Protein AF-A0A1G2T3L0-F1 (afdb_monomer_lite)

Radius of gyration: 21.52 Å; chains: 1; bounding box: 47×43×52 Å

Secondary structure (DSSP, 8-state):
-----BTTTSEEEEGGGGGG-TTEEE-TTSSEEEE--STTPPPEEEEEEEEEETTEEEEEEE-TTS-EESEEEE-TT--S-B-TTTTT-B-GGGTS-TTSHHHHHHHHHHHHHHHHHHHHT-S--EETTEEPHHHHHHHHHHHTTT-HHHHHHHHHHHHHHHT-

Sequence (164 aa):
MNPVYLVEECQKISIGAIRKDLRFKYADDEASLVFDAGDGHLPQQIMLTEQAITFGIRRYFVCACGARCNKLYLPPGKREYRCRACYRLRYELSYINRTSKHGRLLYRTNRMLKLVDKRAGMSRVFYNGQYTKRFDRFLNLCGRAGLVDVVNDAGNLKAAVTSL

Structure (mmCIF, N/CA/C/O backbone):
data_AF-A0A1G2T3L0-F1
#
_entry.id   AF-A0A1G2T3L0-F1
#
loop_
_atom_site.group_PDB
_atom_site.id
_atom_site.type_symbol
_atom_site.label_atom_id
_atom_site.label_alt_id
_atom_site.label_comp_id
_atom_site.label_asym_id
_atom_site.label_entity_id
_atom_site.label_seq_id
_atom_site.pdbx_PDB_ins_code
_atom_site.Cartn_x
_atom_site.Cartn_y
_atom_site.Cartn_z
_atom_site.occupancy
_atom_site.B_iso_or_equiv
_atom_site.auth_seq_id
_atom_site.auth_comp_id
_atom_site.auth_asym_id
_atom_site.auth_atom_id
_atom_site.pdbx_PDB_model_num
ATOM 1 N N . MET A 1 1 ? 9.322 -25.232 -11.053 1.00 42.59 1 MET A N 1
ATOM 2 C CA . MET A 1 1 ? 8.269 -24.274 -10.636 1.00 42.59 1 MET A CA 1
ATOM 3 C C . MET A 1 1 ? 8.824 -22.865 -10.781 1.00 42.59 1 MET A C 1
ATOM 5 O O . MET A 1 1 ? 9.925 -22.633 -10.306 1.00 42.59 1 MET A O 1
ATOM 9 N N . ASN A 1 2 ? 8.124 -21.945 -11.453 1.00 48.62 2 ASN A N 1
ATOM 10 C CA . ASN A 1 2 ? 8.566 -20.546 -11.509 1.00 48.62 2 ASN A CA 1
ATOM 11 C C . ASN A 1 2 ? 8.415 -19.907 -10.118 1.00 48.62 2 ASN A C 1
ATOM 13 O O . ASN A 1 2 ? 7.331 -20.032 -9.542 1.00 48.62 2 ASN A O 1
ATOM 17 N N . PRO A 1 3 ? 9.444 -19.233 -9.575 1.00 58.19 3 PRO A N 1
ATOM 18 C CA . PRO A 1 3 ? 9.333 -18.575 -8.283 1.00 58.19 3 PRO A CA 1
ATOM 19 C C . PRO A 1 3 ? 8.289 -17.464 -8.380 1.00 58.19 3 PRO A C 1
ATOM 21 O O . PRO A 1 3 ? 8.328 -16.623 -9.282 1.00 58.19 3 PRO A O 1
ATOM 24 N N . VAL A 1 4 ? 7.323 -17.479 -7.467 1.00 75.31 4 VAL A N 1
ATOM 25 C CA . VAL A 1 4 ? 6.366 -16.386 -7.346 1.00 75.31 4 VAL A CA 1
ATOM 26 C C . VAL A 1 4 ? 6.890 -15.431 -6.289 1.00 75.31 4 VAL A C 1
ATOM 28 O O . VAL A 1 4 ? 6.926 -15.768 -5.112 1.00 75.31 4 VAL A O 1
ATOM 31 N N . TYR A 1 5 ? 7.273 -14.235 -6.715 1.00 84.62 5 TYR A N 1
ATOM 32 C CA . TYR A 1 5 ? 7.809 -13.214 -5.824 1.00 84.62 5 TYR A CA 1
ATOM 33 C C . TYR A 1 5 ? 6.707 -12.534 -4.999 1.00 84.62 5 TYR A C 1
ATOM 35 O O . TYR A 1 5 ? 5.617 -12.229 -5.515 1.00 84.62 5 TYR A O 1
ATOM 43 N N . LEU A 1 6 ? 7.009 -12.255 -3.728 1.00 88.50 6 LEU A N 1
ATOM 44 C CA . LEU A 1 6 ? 6.132 -11.493 -2.846 1.00 88.50 6 LEU A CA 1
ATOM 45 C C . LEU A 1 6 ? 6.385 -9.990 -2.965 1.00 88.50 6 LEU A C 1
ATOM 47 O O . LEU A 1 6 ? 7.518 -9.526 -3.076 1.00 88.50 6 LEU A O 1
ATOM 51 N N . VAL A 1 7 ? 5.312 -9.200 -2.912 1.00 88.88 7 VAL A N 1
ATOM 52 C CA . VAL A 1 7 ? 5.401 -7.727 -2.915 1.00 88.88 7 VAL A CA 1
ATOM 53 C C . VAL A 1 7 ? 6.179 -7.214 -1.697 1.00 88.88 7 VAL A C 1
ATOM 55 O O . VAL A 1 7 ? 6.799 -6.148 -1.742 1.00 88.88 7 VAL A O 1
ATOM 58 N N . GLU A 1 8 ? 6.099 -7.934 -0.585 1.00 88.06 8 GLU A N 1
ATOM 59 C CA . GLU A 1 8 ? 6.764 -7.639 0.675 1.00 88.06 8 GLU A CA 1
ATOM 60 C C . GLU A 1 8 ? 8.294 -7.732 0.559 1.00 88.06 8 GLU A C 1
ATOM 62 O O . GLU A 1 8 ? 8.961 -6.838 1.073 1.00 88.06 8 GLU A O 1
ATOM 67 N N . GLU A 1 9 ? 8.808 -8.695 -0.212 1.00 87.81 9 GLU A N 1
ATOM 68 C CA . GLU A 1 9 ? 10.239 -9.010 -0.392 1.00 87.81 9 GLU A CA 1
ATOM 69 C C . GLU A 1 9 ? 10.949 -8.158 -1.457 1.00 87.81 9 GLU A C 1
ATOM 71 O O . GLU A 1 9 ? 12.171 -8.176 -1.569 1.00 87.81 9 GLU A O 1
ATOM 76 N N . CYS A 1 10 ? 10.198 -7.434 -2.287 1.00 88.94 10 CYS A N 1
ATOM 77 C CA . CYS A 1 10 ? 10.777 -6.635 -3.365 1.00 88.94 10 CYS A CA 1
ATOM 78 C C . CYS A 1 10 ? 11.322 -5.298 -2.847 1.00 88.94 10 CYS A C 1
ATOM 80 O O . CYS A 1 10 ? 10.655 -4.620 -2.056 1.00 88.94 10 CYS A O 1
ATOM 82 N N . GLN A 1 11 ? 12.429 -4.821 -3.420 1.00 89.00 11 GLN A N 1
ATOM 83 C CA . GLN A 1 11 ? 12.743 -3.393 -3.376 1.00 89.00 11 GLN A CA 1
ATOM 84 C C . GLN A 1 11 ? 11.695 -2.634 -4.204 1.00 89.00 11 GLN A C 1
ATOM 86 O O . GLN A 1 11 ? 11.166 -3.138 -5.200 1.00 89.00 11 GLN A O 1
ATOM 91 N N . LYS A 1 12 ? 11.322 -1.431 -3.764 1.00 89.62 12 LYS A N 1
ATOM 92 C CA . LYS A 1 12 ? 10.169 -0.695 -4.306 1.00 89.62 12 LYS A CA 1
ATOM 93 C C . LYS A 1 12 ? 10.538 0.764 -4.445 1.00 89.62 12 LYS A C 1
ATOM 95 O O . LYS A 1 12 ? 10.977 1.377 -3.479 1.00 89.62 12 LYS A O 1
ATOM 100 N N . ILE A 1 13 ? 10.234 1.327 -5.600 1.00 89.44 13 ILE A N 1
ATOM 101 C CA . ILE A 1 13 ? 10.248 2.773 -5.805 1.00 89.44 13 ILE A CA 1
ATOM 102 C C . ILE A 1 13 ? 8.815 3.261 -5.948 1.00 89.44 13 ILE A C 1
ATOM 104 O O . ILE A 1 13 ? 7.939 2.544 -6.441 1.00 89.44 13 ILE A O 1
ATOM 108 N N . SER A 1 14 ? 8.547 4.472 -5.469 1.00 89.75 14 SER A N 1
ATOM 109 C CA . SER A 1 14 ? 7.205 5.047 -5.495 1.00 89.75 14 SER A CA 1
ATOM 110 C C . SER A 1 14 ? 7.240 6.488 -5.965 1.00 89.75 14 SER A C 1
ATOM 112 O O . SER A 1 14 ? 8.114 7.245 -5.553 1.00 89.75 14 SER A O 1
ATOM 114 N N . ILE A 1 15 ? 6.258 6.875 -6.782 1.00 86.69 15 ILE A N 1
ATOM 115 C CA . ILE A 1 15 ? 6.223 8.216 -7.373 1.00 86.69 15 ILE A CA 1
ATOM 116 C C . ILE A 1 15 ? 6.198 9.315 -6.295 1.00 86.69 15 ILE A C 1
ATOM 118 O O . ILE A 1 15 ? 6.827 10.356 -6.432 1.00 86.69 15 ILE A O 1
ATOM 122 N N . GLY A 1 16 ? 5.533 9.052 -5.164 1.00 81.88 16 GLY A N 1
ATOM 123 C CA . GLY A 1 16 ? 5.469 9.985 -4.038 1.00 81.88 16 GLY A CA 1
ATOM 124 C C . GLY A 1 16 ? 6.782 10.138 -3.261 1.00 81.88 16 GLY A C 1
ATOM 125 O O . GLY A 1 16 ? 6.899 11.075 -2.478 1.00 81.88 16 GLY A O 1
ATOM 126 N N . ALA A 1 17 ? 7.750 9.238 -3.458 1.00 77.62 17 ALA A N 1
ATOM 127 C CA . ALA A 1 17 ? 9.047 9.281 -2.786 1.00 77.62 17 ALA A CA 1
ATOM 128 C C . ALA A 1 17 ? 10.141 9.978 -3.611 1.00 77.62 17 ALA A C 1
ATOM 130 O O . ALA A 1 17 ? 11.135 10.379 -3.020 1.00 77.62 17 ALA A O 1
ATOM 131 N N . ILE A 1 18 ? 9.944 10.194 -4.923 1.00 74.56 18 ILE A N 1
ATOM 132 C CA . ILE A 1 18 ? 10.963 10.797 -5.810 1.00 74.56 18 ILE A CA 1
ATOM 133 C C . ILE A 1 18 ? 11.467 12.134 -5.259 1.00 74.56 18 ILE A C 1
ATOM 135 O O . ILE A 1 18 ? 12.664 12.373 -5.215 1.00 74.56 18 ILE A O 1
ATOM 139 N N . ARG A 1 19 ? 10.565 12.995 -4.766 1.00 63.22 19 ARG A N 1
ATOM 140 C CA . ARG A 1 19 ? 10.931 14.323 -4.233 1.00 63.22 19 ARG A CA 1
ATOM 141 C C . ARG A 1 19 ? 11.824 14.283 -2.985 1.00 63.22 19 ARG A C 1
ATOM 143 O O . ARG A 1 19 ? 12.274 15.333 -2.550 1.00 63.22 19 ARG A O 1
ATOM 150 N N . LYS A 1 20 ? 12.011 13.116 -2.367 1.00 59.44 20 LYS A N 1
ATOM 151 C CA . LYS A 1 20 ? 12.753 12.951 -1.113 1.00 59.44 20 LYS A CA 1
ATOM 152 C C . LYS A 1 20 ? 14.019 12.107 -1.269 1.00 59.44 20 LYS A C 1
ATOM 154 O O . LYS A 1 20 ? 14.715 11.924 -0.278 1.00 59.44 20 LYS A O 1
ATOM 159 N N . ASP A 1 21 ? 14.291 11.572 -2.457 1.00 59.31 21 ASP A N 1
ATOM 160 C CA . ASP A 1 21 ? 15.328 10.561 -2.660 1.00 59.31 21 ASP A CA 1
ATOM 161 C C . ASP A 1 21 ? 16.353 11.027 -3.705 1.00 59.31 21 ASP A C 1
ATOM 163 O O . ASP A 1 21 ? 16.020 11.271 -4.863 1.00 59.31 21 ASP A O 1
ATOM 167 N N . LEU A 1 22 ? 17.612 11.152 -3.272 1.00 57.91 22 LEU A N 1
ATOM 168 C CA . LEU A 1 22 ? 18.746 11.646 -4.065 1.00 57.91 22 LEU A CA 1
ATOM 169 C C . LEU A 1 22 ? 19.190 10.669 -5.169 1.00 57.91 22 LEU A C 1
ATOM 171 O O . LEU A 1 22 ? 20.036 11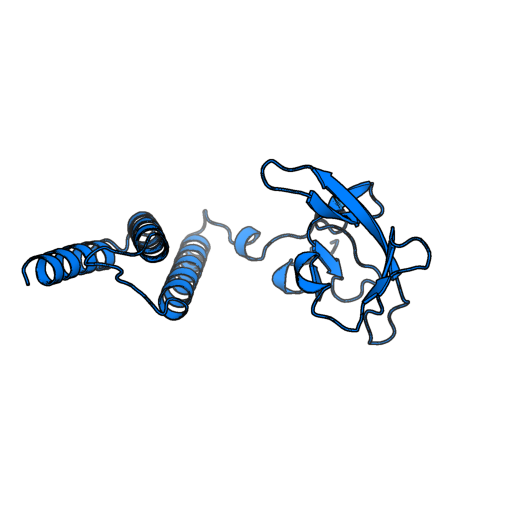.016 -5.990 1.00 57.91 22 LEU A O 1
ATOM 175 N N . ARG A 1 23 ? 18.634 9.450 -5.203 1.00 66.56 23 ARG A N 1
ATOM 176 C CA . ARG A 1 23 ? 18.946 8.419 -6.210 1.00 66.56 23 ARG A CA 1
ATOM 177 C C . ARG A 1 23 ? 18.252 8.630 -7.556 1.00 66.56 23 ARG A C 1
ATOM 179 O O . ARG A 1 23 ? 18.519 7.890 -8.500 1.00 66.56 23 ARG A O 1
ATOM 186 N N . PHE A 1 24 ? 17.348 9.604 -7.648 1.00 67.69 24 PHE A N 1
ATOM 187 C CA . PHE A 1 24 ? 16.655 9.944 -8.886 1.00 67.69 24 PHE A CA 1
ATOM 188 C C . PHE A 1 24 ? 17.257 11.202 -9.495 1.00 67.69 24 PHE A C 1
ATOM 190 O O . PHE A 1 24 ? 17.304 12.251 -8.852 1.00 67.69 24 PHE A O 1
ATOM 197 N N . LYS A 1 25 ? 17.651 11.111 -10.763 1.00 75.31 25 LYS A N 1
ATOM 198 C CA . LYS A 1 25 ? 17.992 12.273 -11.584 1.00 75.31 25 LYS A CA 1
ATOM 199 C C . LYS A 1 25 ? 17.010 12.338 -12.741 1.00 75.31 25 LYS A C 1
ATOM 201 O O . LYS A 1 25 ? 16.755 11.316 -13.378 1.00 75.31 25 LYS A O 1
ATOM 206 N N . TYR A 1 26 ? 16.433 13.510 -12.981 1.00 75.88 26 TYR A N 1
ATOM 207 C CA . TYR A 1 26 ? 15.702 13.736 -14.224 1.00 75.88 26 TYR A CA 1
ATOM 208 C C . TYR A 1 26 ? 16.697 13.662 -15.379 1.00 75.88 26 TYR A C 1
ATOM 210 O O . TYR A 1 26 ? 17.822 14.144 -15.250 1.00 75.88 26 TYR A O 1
ATOM 218 N N . ALA A 1 27 ? 16.299 13.000 -16.460 1.00 72.75 27 ALA A N 1
ATOM 219 C CA . ALA A 1 27 ? 17.006 13.142 -17.721 1.00 72.75 27 ALA A CA 1
ATOM 220 C C . ALA A 1 27 ? 16.734 14.537 -18.304 1.00 72.75 27 ALA A C 1
ATOM 222 O O . ALA A 1 27 ? 15.807 15.224 -17.867 1.00 72.75 27 ALA A O 1
ATOM 223 N N . ASP A 1 28 ? 17.520 14.929 -19.305 1.00 69.06 28 ASP A N 1
ATOM 224 C CA . ASP A 1 28 ? 17.465 16.260 -19.927 1.00 69.06 28 ASP A CA 1
ATOM 225 C C . ASP A 1 28 ? 16.077 16.620 -20.495 1.00 69.06 28 ASP A C 1
ATOM 227 O O . ASP A 1 28 ? 15.766 17.791 -20.689 1.00 69.06 28 ASP A O 1
ATOM 231 N N . ASP A 1 29 ? 15.225 15.618 -20.734 1.00 67.88 29 ASP A N 1
ATOM 232 C CA . ASP A 1 29 ? 13.866 15.773 -21.252 1.00 67.88 29 ASP A CA 1
ATOM 233 C C . ASP A 1 29 ? 12.783 15.976 -20.174 1.00 67.88 29 ASP A C 1
ATOM 235 O O . ASP A 1 29 ? 11.615 16.147 -20.522 1.00 67.88 29 ASP A O 1
ATOM 239 N N . GLU A 1 30 ? 13.129 15.897 -18.880 1.00 68.62 30 GLU A N 1
ATOM 240 C CA . GLU A 1 30 ? 12.230 15.823 -17.705 1.00 68.62 30 GLU A CA 1
ATOM 241 C C . GLU A 1 30 ? 11.124 14.738 -17.764 1.00 68.62 30 GLU A C 1
ATOM 243 O O . GLU A 1 30 ? 10.398 14.508 -16.787 1.00 68.62 30 GLU A O 1
ATOM 248 N N . ALA A 1 31 ? 11.015 14.017 -18.879 1.00 74.19 31 ALA A N 1
ATOM 249 C CA . ALA A 1 31 ? 10.027 12.986 -19.161 1.00 74.19 31 ALA A CA 1
ATOM 250 C C . ALA A 1 31 ? 10.467 11.615 -18.640 1.00 74.19 31 ALA A C 1
ATOM 252 O O . ALA A 1 31 ? 9.687 10.657 -18.645 1.00 74.19 31 ALA A O 1
ATOM 253 N N . SER A 1 32 ? 11.703 11.502 -18.160 1.00 78.56 32 SER A N 1
ATOM 254 C CA . SER A 1 32 ? 12.249 10.268 -17.622 1.00 78.56 32 SER A CA 1
ATOM 255 C C . SER A 1 32 ? 13.165 10.501 -16.423 1.00 78.56 32 SER A C 1
ATOM 257 O O . SER A 1 32 ? 13.714 11.581 -16.208 1.00 78.56 32 SER A O 1
ATOM 259 N N . LEU A 1 33 ? 13.292 9.467 -15.595 1.00 82.94 33 LEU A N 1
ATOM 260 C CA . LEU A 1 33 ? 14.207 9.429 -14.462 1.00 82.94 33 LEU A CA 1
ATOM 261 C C . LEU A 1 33 ? 15.265 8.372 -14.710 1.00 82.94 33 LEU A C 1
ATOM 263 O O . LEU A 1 33 ? 14.925 7.226 -14.994 1.00 82.94 33 LEU A O 1
ATOM 267 N N . VAL A 1 34 ? 16.526 8.724 -14.512 1.00 80.50 34 VAL A N 1
ATOM 268 C CA . VAL A 1 34 ? 17.585 7.735 -14.338 1.00 80.50 34 VAL A CA 1
ATOM 269 C C . VAL A 1 34 ? 17.625 7.372 -12.860 1.00 80.50 34 VAL A C 1
ATOM 271 O O . VAL A 1 34 ? 17.832 8.232 -11.999 1.00 80.50 34 VAL A O 1
ATOM 274 N N . PHE A 1 35 ? 17.363 6.101 -12.572 1.00 79.69 35 PHE A N 1
ATOM 275 C CA . PHE A 1 35 ? 17.400 5.550 -11.228 1.00 79.69 35 PHE A CA 1
ATOM 276 C C . PHE A 1 35 ? 18.584 4.602 -11.079 1.00 79.69 35 PHE A C 1
ATOM 278 O O . PHE A 1 35 ? 18.687 3.612 -11.806 1.00 79.69 35 PHE A O 1
ATOM 285 N N . ASP A 1 36 ? 19.438 4.894 -10.104 1.00 76.06 36 ASP A N 1
ATOM 286 C CA . ASP A 1 36 ? 20.492 3.986 -9.670 1.00 76.06 36 ASP A CA 1
ATOM 287 C C . ASP A 1 36 ? 19.991 3.168 -8.473 1.00 76.06 36 ASP A C 1
ATOM 289 O O . ASP A 1 36 ? 19.698 3.701 -7.395 1.00 76.06 36 ASP A O 1
ATOM 293 N N . ALA A 1 37 ? 19.846 1.858 -8.676 1.00 67.75 37 ALA A N 1
ATOM 294 C CA . ALA A 1 37 ? 19.343 0.970 -7.637 1.00 67.75 37 ALA A CA 1
ATOM 295 C C . ALA A 1 37 ? 20.378 0.689 -6.533 1.00 67.75 37 ALA A C 1
ATOM 297 O O . ALA A 1 37 ? 19.978 0.250 -5.450 1.00 67.75 37 ALA A O 1
ATOM 298 N N . GLY A 1 38 ? 21.659 1.012 -6.760 1.00 67.88 38 GLY A N 1
ATOM 299 C CA . GLY A 1 38 ? 22.781 0.563 -5.936 1.00 67.88 38 GLY A CA 1
ATOM 300 C C . GLY A 1 38 ? 23.118 -0.918 -6.159 1.00 67.88 38 GLY A C 1
ATOM 301 O O . GLY A 1 38 ? 22.496 -1.590 -6.979 1.00 67.88 38 GLY A O 1
ATOM 302 N N . ASP A 1 39 ? 24.114 -1.431 -5.431 1.00 65.44 39 ASP A N 1
ATOM 303 C CA . ASP A 1 39 ? 24.443 -2.866 -5.323 1.00 65.44 39 ASP A CA 1
ATOM 304 C C . ASP A 1 39 ? 24.633 -3.622 -6.658 1.00 65.44 39 ASP A C 1
ATOM 306 O O . ASP A 1 39 ? 24.137 -4.731 -6.853 1.00 65.44 39 ASP A O 1
ATOM 310 N N . GLY A 1 40 ? 25.378 -3.036 -7.604 1.00 62.56 40 GLY A N 1
ATOM 311 C CA . GLY A 1 40 ? 25.762 -3.711 -8.855 1.00 62.56 40 GLY A CA 1
ATOM 312 C C . GLY A 1 40 ? 24.631 -3.871 -9.879 1.00 62.56 40 GLY A C 1
ATOM 313 O O . GLY A 1 40 ? 24.791 -4.569 -10.884 1.00 62.56 40 GLY A O 1
ATOM 314 N N . HIS A 1 41 ? 23.487 -3.228 -9.652 1.00 69.06 41 HIS A N 1
ATOM 315 C CA . HIS A 1 41 ? 22.426 -3.105 -10.641 1.00 69.06 41 HIS A CA 1
ATOM 316 C C . HIS A 1 41 ? 22.754 -2.004 -11.655 1.00 69.06 41 HIS A C 1
ATOM 318 O O . HIS A 1 41 ? 23.296 -0.959 -11.306 1.00 69.06 41 HIS A O 1
ATOM 324 N N . LEU A 1 42 ? 22.413 -2.232 -12.926 1.00 67.00 42 LEU A N 1
ATOM 325 C CA . LEU A 1 42 ? 22.591 -1.207 -13.950 1.00 67.00 42 LEU A CA 1
ATOM 326 C C . LEU A 1 42 ? 21.586 -0.067 -13.723 1.00 67.00 42 LEU A C 1
ATOM 328 O O . LEU A 1 42 ? 20.417 -0.355 -13.437 1.00 67.00 42 LEU A O 1
ATOM 332 N N . PRO A 1 43 ? 22.004 1.203 -13.884 1.00 80.94 43 PRO A N 1
ATOM 333 C CA . PRO A 1 43 ? 21.088 2.330 -13.863 1.00 80.94 43 PRO A CA 1
ATOM 334 C C . PRO A 1 43 ? 19.949 2.110 -14.855 1.00 80.94 43 PRO A C 1
ATOM 336 O O . PRO A 1 43 ? 20.172 1.734 -16.007 1.00 80.94 43 PRO A O 1
ATOM 339 N N . GLN A 1 44 ? 18.721 2.343 -14.407 1.00 86.31 44 GLN A N 1
ATOM 340 C CA . GLN A 1 44 ? 17.536 2.155 -15.227 1.00 86.31 44 GLN A CA 1
ATOM 341 C C . GLN A 1 44 ? 16.889 3.501 -15.526 1.00 86.31 44 GLN A C 1
ATOM 343 O O . GLN A 1 44 ? 16.534 4.247 -14.614 1.00 86.31 44 GLN A O 1
ATOM 348 N N . GLN A 1 45 ? 16.655 3.768 -16.809 1.00 88.31 45 GLN A N 1
ATOM 349 C CA . GLN A 1 45 ? 15.800 4.868 -17.229 1.00 88.31 45 GLN A CA 1
ATOM 350 C C . GLN A 1 45 ? 14.327 4.463 -17.096 1.00 88.31 45 GLN A C 1
ATOM 352 O O . GLN A 1 45 ? 13.887 3.421 -17.591 1.00 88.31 45 GLN A O 1
ATOM 357 N N . ILE A 1 46 ? 13.556 5.280 -16.390 1.00 89.50 46 ILE A N 1
ATOM 358 C CA . ILE A 1 46 ? 12.149 5.052 -16.085 1.00 89.50 46 ILE A CA 1
ATOM 359 C C . ILE A 1 46 ? 11.354 6.239 -16.604 1.00 89.50 46 ILE A C 1
ATOM 361 O O . ILE A 1 46 ? 11.469 7.352 -16.097 1.00 89.50 46 ILE A O 1
ATOM 365 N N . MET A 1 47 ? 10.503 5.977 -17.588 1.00 91.31 47 MET A N 1
ATOM 366 C CA . MET A 1 47 ? 9.631 6.989 -18.172 1.00 91.31 47 MET A CA 1
ATOM 367 C C . MET A 1 47 ? 8.568 7.452 -17.172 1.00 91.31 47 MET A C 1
ATOM 369 O O . MET A 1 47 ? 8.035 6.663 -16.380 1.00 91.31 47 MET A O 1
ATOM 373 N N . LEU A 1 48 ? 8.227 8.732 -17.245 1.00 91.06 48 LEU A N 1
ATOM 374 C CA . LEU A 1 48 ? 7.155 9.362 -16.496 1.00 91.06 48 LEU A CA 1
ATOM 375 C C . LEU A 1 48 ? 6.019 9.766 -17.432 1.00 91.06 48 LEU A C 1
ATOM 377 O O . LEU A 1 48 ? 6.204 10.033 -18.612 1.00 91.06 48 LEU A O 1
ATOM 381 N N . THR A 1 49 ? 4.814 9.821 -16.881 1.00 92.19 49 THR A N 1
ATOM 382 C CA . THR A 1 49 ? 3.663 10.422 -17.553 1.00 92.19 49 THR A CA 1
ATOM 383 C C . THR A 1 49 ? 2.804 11.151 -16.543 1.00 92.19 49 THR A C 1
ATOM 385 O O . THR A 1 49 ? 2.707 10.756 -15.377 1.00 92.19 49 THR A O 1
ATOM 388 N N . GLU A 1 50 ? 2.134 12.193 -17.010 1.00 91.50 50 GLU A N 1
ATOM 389 C CA . GLU A 1 50 ? 1.181 12.961 -16.227 1.00 91.50 50 GLU A CA 1
ATOM 390 C C . GLU A 1 50 ? -0.254 12.634 -16.633 1.00 91.50 50 GLU A C 1
ATOM 392 O O . GLU A 1 50 ? -0.538 12.262 -17.770 1.00 91.50 50 GLU A O 1
ATOM 397 N N . GLN A 1 51 ? -1.166 12.726 -15.671 1.00 91.38 51 GLN A N 1
ATOM 398 C CA . GLN A 1 51 ? -2.596 12.626 -15.909 1.00 91.38 51 GLN A CA 1
ATOM 399 C C . GLN A 1 51 ? -3.315 13.681 -15.074 1.00 91.38 51 GLN A C 1
ATOM 401 O O . GLN A 1 51 ? -3.124 13.750 -13.855 1.00 91.38 51 GLN A O 1
ATOM 406 N N . ALA A 1 52 ? -4.175 14.462 -15.726 1.00 92.38 52 ALA A N 1
ATOM 407 C CA . ALA A 1 52 ? -5.093 15.356 -15.041 1.00 92.38 52 ALA A CA 1
ATOM 408 C C . ALA A 1 52 ? -6.092 14.546 -14.198 1.00 92.38 52 ALA A C 1
ATOM 410 O O . ALA A 1 52 ? -6.678 13.561 -14.653 1.00 92.38 52 ALA A O 1
ATOM 411 N N . ILE A 1 53 ? -6.269 14.963 -12.952 1.00 90.62 53 ILE A N 1
ATOM 412 C CA . ILE A 1 53 ? -7.250 14.438 -12.007 1.00 90.62 53 ILE A CA 1
ATOM 413 C C . ILE A 1 53 ? -8.104 15.598 -11.492 1.00 90.62 53 ILE A C 1
ATOM 415 O O . ILE A 1 53 ? -7.745 16.761 -11.644 1.00 90.62 53 ILE A O 1
ATOM 419 N N . THR A 1 54 ? -9.218 15.289 -10.827 1.00 91.31 54 THR A N 1
ATOM 420 C CA . THR A 1 54 ? -10.166 16.294 -10.310 1.00 91.31 54 THR A CA 1
ATOM 421 C C . THR A 1 54 ? -9.503 17.400 -9.480 1.00 91.31 54 THR A C 1
ATOM 423 O O . THR A 1 54 ? -9.964 18.532 -9.494 1.00 91.31 54 THR A O 1
ATOM 426 N N . PHE A 1 55 ? -8.409 17.085 -8.779 1.00 88.62 55 PHE A N 1
ATOM 427 C CA . PHE A 1 55 ? -7.693 18.019 -7.906 1.00 88.62 55 PHE A CA 1
ATOM 428 C C . PHE A 1 55 ? -6.219 18.191 -8.308 1.00 88.62 55 PHE A C 1
ATOM 430 O O . PHE A 1 55 ? -5.332 18.126 -7.459 1.00 88.62 55 PHE A O 1
ATOM 437 N N . GLY A 1 56 ? -5.943 18.365 -9.605 1.00 89.69 56 GLY A N 1
ATOM 438 C CA . GLY A 1 56 ? -4.616 18.724 -10.120 1.00 89.69 56 GLY A CA 1
ATOM 439 C C . GLY A 1 56 ? -4.029 17.697 -11.084 1.00 89.69 56 GLY A C 1
ATOM 440 O O . GLY A 1 56 ? -4.751 17.023 -11.812 1.00 89.69 56 GLY A O 1
ATOM 441 N N . ILE A 1 57 ? -2.703 17.572 -11.100 1.00 89.38 57 ILE A N 1
ATOM 442 C CA . ILE A 1 57 ? -1.983 16.668 -12.003 1.00 89.38 57 ILE A CA 1
ATOM 443 C C . ILE A 1 57 ? -1.272 15.596 -11.184 1.00 89.38 57 ILE A C 1
ATOM 445 O O . ILE A 1 57 ? -0.619 15.881 -10.178 1.00 89.38 57 ILE A O 1
ATOM 449 N N . ARG A 1 58 ? -1.393 14.341 -11.620 1.00 88.44 58 ARG A N 1
ATOM 450 C CA . ARG A 1 58 ? -0.710 13.207 -11.003 1.00 88.44 58 ARG A CA 1
ATOM 451 C C . ARG A 1 58 ? 0.308 12.601 -11.957 1.00 88.44 58 ARG A C 1
ATOM 453 O O . ARG A 1 58 ? -0.042 12.175 -13.053 1.00 88.44 58 ARG A O 1
ATOM 460 N N . ARG A 1 59 ? 1.551 12.497 -11.486 1.00 89.69 59 ARG A N 1
ATOM 461 C CA . ARG A 1 59 ? 2.627 11.756 -12.154 1.00 89.69 59 ARG A CA 1
ATOM 462 C C . ARG A 1 59 ? 2.515 10.254 -11.898 1.00 89.69 59 ARG A C 1
ATOM 464 O O . ARG A 1 59 ? 2.103 9.819 -10.818 1.00 89.69 59 ARG A O 1
ATOM 471 N N . TYR A 1 60 ? 2.935 9.474 -12.882 1.00 92.62 60 TYR A N 1
ATOM 472 C CA . TYR A 1 60 ? 3.042 8.020 -12.843 1.00 92.62 60 TYR A CA 1
ATOM 473 C C . TYR A 1 60 ? 4.349 7.582 -13.493 1.00 92.62 60 TYR A C 1
ATOM 475 O O . TYR A 1 60 ? 4.813 8.218 -14.432 1.00 92.62 60 TYR A O 1
ATOM 483 N N . PHE A 1 61 ? 4.895 6.455 -13.041 1.00 93.81 61 PHE A N 1
ATOM 484 C CA . PHE A 1 61 ? 5.881 5.722 -13.824 1.00 93.81 61 PHE A CA 1
ATOM 485 C C . PHE A 1 61 ? 5.187 5.022 -14.987 1.00 93.81 61 PHE A C 1
ATOM 487 O O . PHE A 1 61 ? 4.082 4.494 -14.824 1.00 93.81 61 PHE A O 1
ATOM 494 N N . VAL A 1 62 ? 5.858 4.924 -16.123 1.00 94.56 62 VAL A N 1
ATOM 495 C CA . VAL A 1 62 ? 5.457 4.054 -17.222 1.00 94.56 62 VAL A CA 1
ATOM 496 C C . VAL A 1 62 ? 6.353 2.825 -17.171 1.00 94.56 62 VAL A C 1
ATOM 498 O O . VAL A 1 62 ? 7.559 2.887 -17.389 1.00 94.56 62 VAL A O 1
ATOM 501 N N . CYS A 1 63 ? 5.766 1.682 -16.820 1.00 94.50 63 CYS A N 1
ATOM 502 C CA . CYS A 1 63 ? 6.472 0.411 -16.928 1.00 94.50 63 CYS A CA 1
ATOM 503 C C . CYS A 1 63 ? 6.708 0.106 -18.408 1.00 94.50 63 CYS A C 1
ATOM 505 O O . CYS A 1 63 ? 5.848 0.404 -19.228 1.00 94.50 63 CYS A O 1
ATOM 507 N N . ALA A 1 64 ? 7.780 -0.600 -18.762 1.00 91.56 64 ALA A N 1
ATOM 508 C CA . ALA A 1 64 ? 8.032 -0.968 -20.160 1.00 91.56 64 ALA A CA 1
ATOM 509 C C . ALA A 1 64 ? 7.030 -1.986 -20.763 1.00 91.56 64 ALA A C 1
ATOM 511 O O . ALA A 1 64 ? 7.197 -2.416 -21.892 1.00 91.56 64 ALA A O 1
ATOM 512 N N . CYS A 1 65 ? 5.961 -2.349 -20.042 1.00 93.12 65 CYS A N 1
ATOM 513 C CA . CYS A 1 65 ? 4.764 -2.969 -20.630 1.00 93.12 65 CYS A CA 1
ATOM 514 C C . CYS A 1 65 ? 3.675 -1.945 -21.017 1.00 93.12 65 CYS A C 1
ATOM 516 O O . CYS A 1 65 ? 2.545 -2.330 -21.292 1.00 93.12 65 CYS A O 1
ATOM 518 N N . GLY A 1 66 ? 3.968 -0.644 -20.936 1.00 94.06 66 GLY A N 1
ATOM 519 C CA . GLY A 1 66 ? 3.040 0.468 -21.171 1.00 94.06 66 GLY A CA 1
ATOM 520 C C . GLY A 1 66 ? 2.154 0.836 -19.974 1.00 94.06 66 GLY A C 1
ATOM 521 O O . GLY A 1 66 ? 1.496 1.875 -19.977 1.00 94.06 66 GLY A O 1
ATOM 522 N N . ALA A 1 67 ? 2.122 0.020 -18.916 1.00 94.06 67 ALA A N 1
ATOM 523 C CA . ALA A 1 67 ? 1.240 0.272 -17.780 1.00 94.06 67 ALA A CA 1
ATOM 524 C C . ALA A 1 67 ? 1.693 1.476 -16.935 1.00 94.06 67 ALA A C 1
ATOM 526 O O . ALA A 1 67 ? 2.836 1.538 -16.469 1.00 94.06 67 ALA A O 1
ATOM 527 N N . ARG A 1 68 ? 0.746 2.373 -16.635 1.00 95.19 68 ARG A N 1
ATOM 528 C CA . ARG A 1 68 ? 0.921 3.494 -15.701 1.00 95.19 68 ARG A CA 1
ATOM 529 C C . ARG A 1 68 ? 0.892 3.007 -14.255 1.00 95.19 68 ARG A C 1
ATOM 531 O O . ARG A 1 68 ? -0.088 2.420 -13.799 1.00 95.19 68 ARG A O 1
ATOM 538 N N . CYS A 1 69 ? 1.971 3.253 -13.522 1.00 94.56 69 CYS A N 1
ATOM 539 C CA . CYS A 1 69 ? 2.230 2.657 -12.219 1.00 94.56 69 CYS A CA 1
ATOM 540 C C . CYS A 1 69 ? 2.628 3.714 -11.186 1.00 94.56 69 CYS A C 1
ATOM 542 O O . CYS A 1 69 ? 3.521 4.522 -11.402 1.00 94.56 69 CYS A O 1
ATOM 544 N N . ASN A 1 70 ? 2.020 3.662 -9.999 1.00 92.69 70 ASN A N 1
ATOM 545 C CA . ASN A 1 70 ? 2.473 4.474 -8.860 1.00 92.69 70 ASN A CA 1
ATOM 546 C C . ASN A 1 70 ? 3.756 3.933 -8.215 1.00 92.69 70 ASN A C 1
ATOM 548 O O . ASN A 1 70 ? 4.432 4.653 -7.479 1.00 92.69 70 ASN A O 1
ATOM 552 N N . LYS A 1 71 ? 4.025 2.639 -8.413 1.00 93.69 71 LYS A N 1
ATOM 553 C CA . LYS A 1 71 ? 5.161 1.917 -7.848 1.00 93.69 71 LYS A CA 1
ATOM 554 C C . LYS A 1 71 ? 5.716 0.944 -8.870 1.00 93.69 71 LYS A C 1
ATOM 556 O O . LYS A 1 71 ? 4.934 0.282 -9.557 1.00 93.69 71 LYS A O 1
ATOM 561 N N . LEU A 1 72 ? 7.033 0.818 -8.892 1.00 93.62 72 LEU A N 1
ATOM 562 C CA . LEU A 1 72 ? 7.729 -0.266 -9.570 1.00 93.62 72 LEU A CA 1
ATOM 563 C C . LEU A 1 72 ? 8.478 -1.100 -8.532 1.00 93.62 72 LEU A C 1
ATOM 565 O O . LEU A 1 72 ? 8.781 -0.623 -7.436 1.00 93.62 72 LEU A O 1
ATOM 569 N N . TYR A 1 73 ? 8.726 -2.356 -8.877 1.00 92.88 73 TYR A N 1
ATOM 570 C CA . TYR A 1 73 ? 9.260 -3.365 -7.976 1.00 92.88 73 TYR A CA 1
ATOM 571 C C . TYR A 1 73 ? 10.472 -4.032 -8.606 1.00 92.88 73 TYR A C 1
ATOM 573 O O . TYR A 1 73 ? 10.450 -4.323 -9.802 1.00 92.88 73 TYR A O 1
ATOM 581 N N . LEU A 1 74 ? 11.469 -4.318 -7.778 1.00 90.94 74 LEU A N 1
ATOM 582 C CA . LEU A 1 74 ? 12.645 -5.105 -8.110 1.00 90.94 74 LEU A CA 1
ATOM 583 C C . LEU A 1 74 ? 12.680 -6.317 -7.165 1.00 90.94 74 LEU A C 1
ATOM 585 O O . LEU A 1 74 ? 13.018 -6.170 -5.988 1.00 90.94 74 LEU A O 1
ATOM 589 N N . PRO A 1 75 ? 12.234 -7.497 -7.629 1.00 90.56 75 PRO A N 1
ATOM 590 C CA . PRO A 1 75 ? 12.327 -8.720 -6.844 1.00 90.56 75 PRO A CA 1
ATOM 591 C C . PRO A 1 75 ? 13.780 -9.178 -6.655 1.00 90.56 75 PRO A C 1
ATOM 593 O O . PRO A 1 75 ? 14.615 -8.890 -7.518 1.00 90.56 75 PRO A O 1
ATOM 596 N N . PRO A 1 76 ? 14.079 -9.958 -5.600 1.00 87.00 76 PRO A N 1
ATOM 597 C CA . PRO A 1 76 ? 15.412 -10.516 -5.388 1.00 87.00 76 PRO A CA 1
ATOM 598 C C . PRO A 1 76 ? 15.930 -11.275 -6.620 1.00 87.00 76 PRO A C 1
ATOM 600 O O . PRO A 1 76 ? 15.217 -12.086 -7.221 1.00 87.00 76 PRO A O 1
ATOM 603 N N . GLY A 1 77 ? 17.170 -10.986 -7.018 1.00 84.06 77 GLY A N 1
ATOM 604 C CA . GLY A 1 77 ? 17.821 -11.596 -8.184 1.00 84.06 77 GLY A CA 1
ATOM 605 C C . GLY A 1 77 ? 17.332 -11.090 -9.549 1.00 84.06 77 GLY A C 1
ATOM 606 O O . GLY A 1 77 ? 17.791 -11.582 -10.581 1.00 84.06 77 GLY A O 1
ATOM 607 N N . LYS A 1 78 ? 16.408 -10.121 -9.599 1.00 86.75 78 LYS A N 1
ATOM 608 C CA . LYS A 1 78 ? 16.083 -9.390 -10.834 1.00 86.75 78 LYS A CA 1
ATOM 609 C C . LYS A 1 78 ? 16.992 -8.176 -10.990 1.00 86.75 78 LYS A C 1
ATOM 611 O O . LYS A 1 78 ? 17.640 -7.746 -10.045 1.00 86.75 78 LYS A O 1
ATOM 616 N N . ARG A 1 79 ? 17.055 -7.650 -12.216 1.00 86.25 79 ARG A N 1
ATOM 617 C CA . ARG A 1 79 ? 17.930 -6.522 -12.578 1.00 86.25 79 ARG A CA 1
ATOM 618 C C . ARG A 1 79 ? 17.185 -5.229 -12.891 1.00 86.25 79 ARG A C 1
ATOM 620 O O . ARG A 1 79 ? 17.816 -4.191 -12.976 1.00 86.25 79 ARG A O 1
ATOM 627 N N . GLU A 1 80 ? 15.866 -5.291 -13.061 1.00 88.88 80 GLU A N 1
ATOM 628 C CA . GLU A 1 80 ? 15.072 -4.146 -13.501 1.00 88.88 80 GLU A CA 1
ATOM 629 C C . GLU A 1 80 ? 13.797 -3.973 -12.680 1.00 88.88 80 GLU A C 1
ATOM 631 O O . GLU A 1 80 ? 13.087 -4.934 -12.359 1.00 88.88 80 GLU A O 1
ATOM 636 N N . TYR A 1 81 ? 13.449 -2.722 -12.425 1.00 91.31 81 TYR A N 1
ATOM 637 C CA . TYR A 1 81 ? 12.165 -2.309 -11.897 1.00 91.31 81 TYR A CA 1
ATOM 638 C C . TYR A 1 81 ? 11.077 -2.466 -12.946 1.00 91.31 81 TYR A C 1
ATOM 640 O O . TYR A 1 81 ? 11.102 -1.846 -14.012 1.00 91.31 81 TYR A O 1
ATOM 648 N N . ARG A 1 82 ? 10.061 -3.259 -12.612 1.00 93.44 82 ARG A N 1
ATOM 649 C CA . ARG A 1 82 ? 8.865 -3.436 -13.441 1.00 93.44 82 ARG A CA 1
ATOM 650 C C . ARG A 1 82 ? 7.607 -3.360 -12.584 1.00 93.44 82 ARG A C 1
ATOM 652 O O . ARG A 1 82 ? 7.647 -3.331 -11.352 1.00 93.44 82 ARG A O 1
ATOM 659 N N . CYS A 1 83 ? 6.454 -3.281 -13.239 1.00 95.00 83 CYS A N 1
ATOM 660 C CA . CYS A 1 83 ? 5.182 -3.249 -12.540 1.00 95.00 83 CYS A CA 1
ATOM 661 C C . CYS A 1 83 ? 4.877 -4.594 -11.869 1.00 95.00 83 CYS A C 1
ATOM 663 O O . CYS A 1 83 ? 5.409 -5.650 -12.223 1.00 95.00 83 CYS A O 1
ATOM 665 N N . ARG A 1 84 ? 3.931 -4.556 -10.927 1.00 94.00 84 ARG A N 1
ATOM 666 C CA . ARG A 1 84 ? 3.453 -5.738 -10.201 1.00 94.00 84 ARG A CA 1
ATOM 667 C C . ARG A 1 84 ? 2.978 -6.855 -11.142 1.00 94.00 84 ARG A C 1
ATOM 669 O O . ARG A 1 84 ? 3.185 -8.027 -10.843 1.00 94.00 84 ARG A O 1
ATOM 676 N N . ALA A 1 85 ? 2.332 -6.491 -12.252 1.00 92.50 85 ALA A N 1
ATOM 677 C CA . ALA A 1 85 ? 1.776 -7.446 -13.206 1.00 92.50 85 ALA A CA 1
ATOM 678 C C . ALA A 1 85 ? 2.869 -8.173 -14.005 1.00 92.50 85 ALA A C 1
ATOM 680 O O . ALA A 1 85 ? 2.791 -9.392 -14.133 1.00 92.50 85 ALA A O 1
ATOM 681 N N . CYS A 1 86 ? 3.915 -7.466 -14.454 1.00 93.31 86 CYS A N 1
ATOM 682 C CA . CYS A 1 86 ? 5.039 -8.066 -15.183 1.00 93.31 86 CYS A CA 1
ATOM 683 C C . CYS A 1 86 ? 5.718 -9.176 -14.379 1.00 93.31 86 CYS A C 1
ATOM 685 O O . CYS A 1 86 ? 5.984 -10.248 -14.911 1.00 93.31 86 CYS A O 1
ATOM 687 N N . TYR A 1 87 ? 5.932 -8.950 -13.082 1.00 91.75 87 TYR A N 1
ATOM 688 C CA . TYR A 1 87 ? 6.506 -9.963 -12.194 1.00 91.75 87 TYR A CA 1
ATOM 689 C C . TYR A 1 87 ? 5.470 -10.872 -11.525 1.00 91.75 87 TYR A C 1
ATOM 691 O O . TYR A 1 87 ? 5.833 -11.707 -10.701 1.00 91.75 87 TYR A O 1
ATOM 699 N N . ARG A 1 88 ? 4.182 -10.732 -11.869 1.00 90.94 88 ARG A N 1
ATOM 700 C CA . ARG A 1 88 ? 3.066 -11.504 -11.294 1.00 90.94 88 ARG A CA 1
ATOM 701 C C . ARG A 1 88 ? 3.088 -11.529 -9.759 1.00 90.94 88 ARG A C 1
ATOM 703 O O . ARG A 1 88 ? 2.741 -12.539 -9.145 1.00 90.94 88 ARG A O 1
ATOM 710 N N . LEU A 1 89 ? 3.481 -10.410 -9.143 1.00 91.12 89 LEU A N 1
ATOM 711 C CA . LEU A 1 89 ? 3.715 -10.358 -7.703 1.00 91.12 89 LEU A CA 1
ATOM 712 C C . LEU A 1 89 ? 2.418 -10.574 -6.931 1.00 91.12 89 LEU A C 1
ATOM 714 O O . LEU A 1 89 ? 1.364 -9.979 -7.224 1.00 91.12 89 LEU A O 1
ATOM 718 N N . ARG A 1 90 ? 2.516 -11.367 -5.873 1.00 88.88 90 ARG A N 1
ATOM 719 C CA . ARG A 1 90 ? 1.416 -11.611 -4.942 1.00 88.88 90 ARG A CA 1
ATOM 720 C C . ARG A 1 90 ? 1.741 -10.985 -3.596 1.00 88.88 90 ARG A C 1
ATOM 722 O O . ARG A 1 90 ? 2.899 -10.831 -3.242 1.00 88.88 90 ARG A O 1
ATOM 729 N N . TYR A 1 91 ? 0.707 -10.588 -2.870 1.00 86.69 91 TYR A N 1
ATOM 730 C CA . TYR A 1 91 ? 0.873 -10.278 -1.453 1.00 86.69 91 TYR A CA 1
ATOM 731 C C . TYR A 1 91 ? 0.952 -11.590 -0.687 1.00 86.69 91 TYR A C 1
ATOM 733 O O . TYR A 1 91 ? 0.215 -12.517 -1.035 1.00 86.69 91 TYR A O 1
ATOM 741 N N . GLU A 1 92 ? 1.746 -11.641 0.371 1.00 81.81 92 GLU A N 1
ATOM 742 C CA . GLU A 1 92 ? 1.868 -12.809 1.254 1.00 81.81 92 GLU A CA 1
ATOM 743 C C . GLU A 1 92 ? 0.495 -13.349 1.701 1.00 81.81 92 GLU A C 1
ATOM 745 O O . GLU A 1 92 ? 0.188 -14.533 1.574 1.00 81.81 92 GLU A O 1
ATOM 750 N N . LEU A 1 93 ? -0.424 -12.448 2.070 1.00 79.56 93 LEU A N 1
ATOM 751 C CA . LEU A 1 93 ? -1.806 -12.780 2.455 1.00 79.56 93 LEU A CA 1
ATOM 752 C C . LEU A 1 93 ? -2.628 -13.505 1.372 1.00 79.56 93 LEU A C 1
ATOM 754 O O . LEU A 1 93 ? -3.722 -13.995 1.666 1.00 79.56 93 LEU A O 1
ATOM 758 N N . SER A 1 94 ? -2.155 -13.530 0.125 1.00 81.75 94 SER A N 1
ATOM 759 C CA . SER A 1 94 ? -2.788 -14.255 -0.986 1.00 81.75 94 SER A CA 1
ATOM 760 C C . SER A 1 94 ? -2.475 -15.754 -0.950 1.00 81.75 94 SER A C 1
ATOM 762 O O . SER A 1 94 ? -3.191 -16.518 -1.589 1.00 81.75 94 SER A O 1
ATOM 764 N N . TYR A 1 95 ? -1.432 -16.171 -0.223 1.00 79.38 95 TYR A N 1
ATOM 765 C CA . TYR A 1 95 ? -1.054 -17.579 -0.039 1.00 79.38 95 TYR A CA 1
ATOM 766 C C . TYR A 1 95 ? -1.774 -18.257 1.114 1.00 79.38 95 TYR A C 1
ATOM 768 O O . TYR A 1 95 ? -1.854 -19.482 1.170 1.00 79.38 95 TYR A O 1
ATOM 776 N N . ILE A 1 96 ? -2.321 -17.469 2.036 1.00 82.69 96 ILE A N 1
ATOM 777 C CA . ILE A 1 96 ? -3.052 -18.016 3.167 1.00 82.69 96 ILE A CA 1
ATOM 778 C C . ILE A 1 96 ? -4.334 -18.670 2.649 1.00 82.69 96 ILE A C 1
ATOM 780 O O . ILE A 1 96 ? -5.264 -17.986 2.210 1.00 82.69 96 ILE A O 1
ATOM 784 N N . ASN A 1 97 ? -4.408 -19.999 2.748 1.00 85.25 97 ASN A N 1
ATOM 785 C CA . ASN A 1 97 ? -5.620 -20.740 2.433 1.00 85.25 97 ASN A CA 1
ATOM 786 C C . ASN A 1 97 ? -6.710 -20.445 3.477 1.00 85.25 97 ASN A C 1
ATOM 788 O O . ASN A 1 97 ? -6.799 -21.093 4.516 1.00 85.25 97 ASN A O 1
ATOM 792 N N . ARG A 1 98 ? -7.596 -19.496 3.173 1.00 84.56 98 ARG A N 1
ATOM 793 C CA . ARG A 1 98 ? -8.680 -19.075 4.077 1.00 84.56 98 ARG A CA 1
ATOM 794 C C . ARG A 1 98 ? -9.755 -20.143 4.306 1.00 84.56 98 ARG A C 1
ATOM 796 O O . ARG A 1 98 ? -10.619 -19.946 5.155 1.00 84.56 98 ARG A O 1
ATOM 803 N N . THR A 1 99 ? -9.727 -21.254 3.572 1.00 87.81 99 THR A N 1
ATOM 804 C CA . THR A 1 99 ? -10.662 -22.373 3.775 1.00 87.81 99 THR A CA 1
ATOM 805 C C . THR A 1 99 ? -10.164 -23.362 4.829 1.00 87.81 99 THR A C 1
ATOM 807 O O . THR A 1 99 ? -10.976 -24.025 5.475 1.00 87.81 99 THR A O 1
ATOM 810 N N . SER A 1 100 ? -8.854 -23.417 5.092 1.00 92.88 100 SER A N 1
ATOM 811 C CA . SER A 1 100 ? -8.303 -24.276 6.141 1.00 92.88 100 SER A CA 1
ATOM 812 C C . SER A 1 100 ? -8.454 -23.632 7.524 1.00 92.88 100 SER A C 1
ATOM 814 O O . SER A 1 100 ? -8.519 -22.406 7.660 1.00 92.88 100 SER A O 1
ATOM 816 N N . LYS A 1 101 ? -8.507 -24.456 8.581 1.00 90.56 101 LYS A N 1
ATOM 817 C CA . LYS A 1 101 ? -8.588 -23.968 9.972 1.00 90.56 101 LYS A CA 1
ATOM 818 C C . LYS A 1 101 ? -7.397 -23.058 10.306 1.00 90.56 101 LYS A C 1
ATOM 820 O O . LYS A 1 101 ? -7.595 -21.931 10.756 1.00 90.56 101 LYS A O 1
ATOM 825 N N . HIS A 1 102 ? -6.182 -23.515 10.001 1.00 90.62 102 HIS A N 1
ATOM 826 C CA . HIS A 1 102 ? -4.950 -22.761 10.248 1.00 90.62 102 HIS A CA 1
ATOM 827 C C . HIS A 1 102 ? -4.869 -21.480 9.413 1.00 90.62 102 HIS A C 1
ATOM 829 O O . HIS A 1 102 ? -4.485 -20.436 9.931 1.00 90.62 102 HIS A O 1
ATOM 835 N N . GLY A 1 103 ? -5.297 -21.504 8.149 1.00 89.00 103 GLY A N 1
ATOM 836 C CA . GLY A 1 103 ? -5.270 -20.303 7.320 1.00 89.00 103 GLY A CA 1
ATOM 837 C C . GLY A 1 103 ? -6.302 -19.256 7.745 1.00 89.00 103 GLY A C 1
ATOM 838 O O . GLY A 1 103 ? -6.003 -18.063 7.727 1.00 89.00 103 GLY A O 1
ATOM 839 N N . ARG A 1 104 ? -7.486 -19.662 8.230 1.00 89.31 104 ARG A N 1
ATOM 840 C CA . ARG A 1 104 ? -8.419 -18.720 8.880 1.00 89.31 104 ARG A CA 1
ATOM 841 C C . ARG A 1 104 ? -7.796 -18.054 10.099 1.00 89.31 104 ARG A C 1
ATOM 843 O O . ARG A 1 104 ? -7.947 -16.842 10.250 1.00 89.31 104 ARG A O 1
ATOM 850 N N . LEU A 1 105 ? -7.112 -18.829 10.942 1.00 90.31 105 LEU A N 1
ATOM 851 C CA . LEU A 1 105 ? -6.429 -18.307 12.124 1.00 90.31 105 LEU A CA 1
ATOM 852 C C . LEU A 1 105 ? -5.353 -17.291 11.724 1.00 90.31 105 LEU A C 1
ATOM 854 O O . LEU A 1 105 ? -5.438 -16.140 12.134 1.00 90.31 105 LEU A O 1
ATOM 858 N N . LEU A 1 106 ? -4.425 -17.668 10.840 1.00 89.75 106 LEU A N 1
ATOM 859 C CA . LEU A 1 106 ? -3.353 -16.784 10.366 1.00 89.75 106 LEU A CA 1
ATOM 860 C C . LEU A 1 106 ? -3.887 -15.494 9.732 1.00 89.75 106 LEU A C 1
ATOM 862 O O . LEU A 1 106 ? -3.340 -14.415 9.961 1.00 89.75 106 LEU A O 1
ATOM 866 N N . TYR A 1 107 ? -4.972 -15.582 8.956 1.00 88.81 107 TYR A N 1
ATOM 867 C CA . TYR A 1 107 ? -5.610 -14.410 8.360 1.00 88.81 107 TYR A CA 1
ATOM 868 C C . TYR A 1 107 ? -6.220 -13.483 9.420 1.00 88.81 107 TYR A C 1
ATOM 870 O O . TYR A 1 107 ? -6.058 -12.263 9.337 1.00 88.81 107 TYR A O 1
ATOM 878 N N . ARG A 1 108 ? -6.906 -14.047 10.425 1.00 88.56 108 ARG A N 1
ATOM 879 C C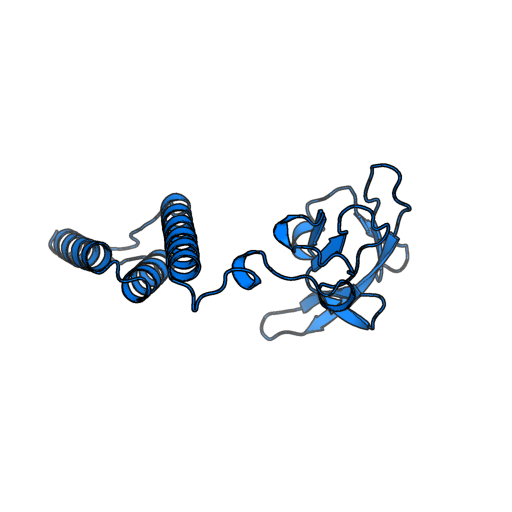A . ARG A 1 108 ? -7.455 -13.280 11.553 1.00 88.56 108 ARG A CA 1
ATOM 880 C C . ARG A 1 108 ? -6.338 -12.609 12.348 1.00 88.56 108 ARG A C 1
ATOM 882 O O . ARG A 1 108 ? -6.418 -11.403 12.553 1.00 88.56 108 ARG A O 1
ATOM 889 N N . THR A 1 109 ? -5.275 -13.330 12.694 1.00 89.62 109 THR A N 1
ATOM 890 C CA . THR A 1 109 ? -4.120 -12.778 13.421 1.00 89.62 109 THR A CA 1
ATOM 891 C C . THR A 1 109 ? -3.459 -11.638 12.650 1.00 89.62 109 THR A C 1
ATOM 893 O O . THR A 1 109 ? -3.273 -10.554 13.192 1.00 89.62 109 THR A O 1
ATOM 896 N N . ASN A 1 110 ? -3.205 -11.815 11.350 1.00 89.44 110 ASN A N 1
ATOM 897 C CA . ASN A 1 110 ? -2.680 -10.745 10.498 1.00 89.44 110 ASN A CA 1
ATOM 898 C C . ASN A 1 110 ? -3.582 -9.505 10.481 1.00 89.44 110 ASN A C 1
ATOM 900 O O . ASN A 1 110 ? -3.111 -8.367 10.472 1.00 89.44 110 ASN A O 1
ATOM 904 N N . ARG A 1 111 ? -4.902 -9.712 10.450 1.00 89.56 111 ARG A N 1
ATOM 905 C CA . ARG A 1 111 ? -5.865 -8.614 10.505 1.00 89.56 111 ARG A CA 1
ATOM 906 C C . ARG A 1 111 ? -5.816 -7.894 11.853 1.00 89.56 111 ARG A C 1
ATOM 908 O O . ARG A 1 111 ? -5.877 -6.669 11.853 1.00 89.56 111 ARG A O 1
ATOM 915 N N . MET A 1 112 ? -5.677 -8.631 12.951 1.00 91.56 112 MET A N 1
ATOM 916 C CA . MET A 1 112 ? -5.539 -8.082 14.301 1.00 91.56 112 MET A CA 1
ATOM 917 C C . MET A 1 112 ? -4.280 -7.230 14.445 1.00 91.56 112 MET A C 1
ATOM 919 O O . MET A 1 112 ? -4.388 -6.073 14.840 1.00 91.56 112 MET A O 1
ATOM 923 N N . LEU A 1 113 ? -3.121 -7.744 14.027 1.00 91.62 113 LEU A N 1
ATOM 924 C CA . LEU A 1 113 ? -1.854 -7.003 14.053 1.00 91.62 113 LEU A CA 1
ATOM 925 C C . LEU A 1 113 ? -1.970 -5.667 13.304 1.00 91.62 113 LEU A C 1
ATOM 927 O O . LEU A 1 113 ? -1.664 -4.612 13.848 1.00 91.62 113 LEU A O 1
ATOM 931 N N . LYS A 1 114 ? -2.575 -5.674 12.109 1.00 91.06 114 LYS A N 1
ATOM 932 C CA . LYS A 1 114 ? -2.820 -4.439 11.345 1.00 91.06 114 LYS A CA 1
ATOM 933 C C . LYS A 1 114 ? -3.717 -3.430 12.062 1.00 91.06 114 LYS A C 1
ATOM 935 O O . LYS A 1 114 ? -3.611 -2.235 11.786 1.00 91.06 114 LYS A O 1
ATOM 940 N N . LEU A 1 115 ? -4.658 -3.879 12.891 1.00 94.69 115 LEU A N 1
ATOM 941 C CA . LEU A 1 115 ? -5.508 -2.982 13.679 1.00 94.69 115 LEU A CA 1
ATOM 942 C C . LEU A 1 115 ? -4.732 -2.389 14.853 1.00 94.69 115 LEU A C 1
ATOM 944 O O . LEU A 1 115 ? -4.838 -1.185 15.080 1.00 94.69 115 LEU A O 1
ATOM 948 N N . VAL A 1 116 ? -3.907 -3.196 15.520 1.00 93.56 116 VAL A N 1
ATOM 949 C CA . VAL A 1 116 ? -2.999 -2.738 16.579 1.00 93.56 116 VAL A CA 1
ATOM 950 C C . VAL A 1 116 ? -2.054 -1.663 16.040 1.00 93.56 116 VAL A C 1
ATOM 952 O O . VAL A 1 116 ? -2.046 -0.549 16.562 1.00 93.56 116 VAL A O 1
ATOM 955 N N . ASP A 1 117 ? -1.377 -1.918 14.918 1.00 93.50 117 ASP A N 1
ATOM 956 C CA . ASP A 1 117 ? -0.473 -0.944 14.289 1.00 93.50 117 ASP A CA 1
ATOM 957 C C . ASP A 1 117 ? -1.205 0.341 13.886 1.00 93.50 117 ASP A C 1
ATOM 959 O O . ASP A 1 117 ? -0.715 1.460 14.071 1.00 93.50 117 ASP A O 1
ATOM 963 N N . LYS A 1 118 ? -2.426 0.204 13.346 1.00 93.75 118 LYS A N 1
ATOM 964 C CA . LYS A 1 118 ? -3.268 1.357 13.005 1.00 93.75 118 LYS A CA 1
ATOM 965 C C . LYS A 1 118 ? -3.577 2.198 14.229 1.00 93.75 118 LYS A C 1
ATOM 967 O O . LYS A 1 118 ? -3.545 3.420 14.099 1.00 93.75 118 LYS A O 1
ATOM 972 N N . ARG A 1 119 ? -3.901 1.570 1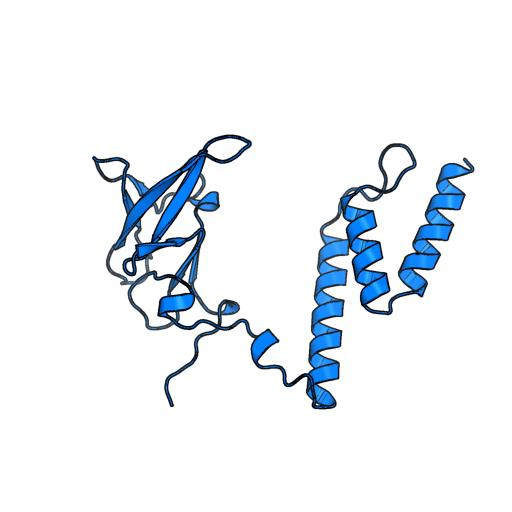5.362 1.00 94.44 119 ARG A N 1
ATOM 973 C CA . ARG A 1 119 ? -4.198 2.269 16.612 1.00 94.44 119 ARG A CA 1
ATOM 974 C C . ARG A 1 119 ? -2.955 2.950 17.173 1.00 94.44 119 ARG A C 1
ATOM 976 O O . ARG A 1 119 ? -3.062 4.112 17.560 1.00 94.44 119 ARG A O 1
ATOM 983 N N . ALA A 1 120 ? -1.813 2.263 17.179 1.00 93.19 120 ALA A N 1
ATOM 984 C CA . ALA A 1 120 ? -0.536 2.792 17.656 1.00 93.19 120 ALA A CA 1
ATOM 985 C C . ALA A 1 120 ? -0.084 4.018 16.847 1.00 93.19 120 ALA A C 1
ATOM 987 O O . ALA A 1 120 ? 0.344 5.020 17.407 1.00 93.19 120 ALA A O 1
ATOM 988 N N . GLY A 1 121 ? -0.277 3.998 15.525 1.00 92.69 121 GLY A N 1
ATOM 989 C CA . GLY A 1 121 ? 0.060 5.128 14.657 1.00 92.69 121 GLY A CA 1
ATOM 990 C C . GLY A 1 121 ? -0.903 6.326 14.722 1.00 92.69 121 GLY A C 1
ATOM 991 O O . GLY A 1 121 ? -0.789 7.230 13.885 1.00 92.69 121 GLY A O 1
ATOM 992 N N . MET A 1 122 ? -1.903 6.331 15.612 1.00 94.31 122 MET A N 1
ATOM 993 C CA . MET A 1 122 ? -2.835 7.452 15.795 1.00 94.31 122 MET A CA 1
ATOM 994 C C . MET A 1 122 ? -2.446 8.289 17.007 1.00 94.31 122 MET A C 1
ATOM 996 O O . MET A 1 122 ? -2.615 7.853 18.141 1.00 94.31 122 MET A O 1
ATOM 1000 N N . SER A 1 123 ? -2.010 9.523 16.753 1.00 91.06 123 SER A N 1
ATOM 1001 C CA . SER A 1 123 ? -1.728 10.508 17.799 1.00 91.06 123 SER A CA 1
ATOM 1002 C C . SER A 1 123 ? -3.009 11.068 18.418 1.00 91.06 123 SER A C 1
ATOM 1004 O O . SER A 1 123 ? -3.207 11.002 19.625 1.00 91.06 123 SER A O 1
ATOM 1006 N N . ARG A 1 124 ? -3.915 11.596 17.587 1.00 91.50 124 ARG A N 1
ATOM 1007 C CA . ARG A 1 124 ? -5.159 12.234 18.032 1.00 91.50 124 ARG A CA 1
ATOM 1008 C C . ARG A 1 124 ? -6.368 11.329 17.791 1.00 91.50 124 ARG A C 1
ATOM 1010 O O . ARG A 1 124 ? -6.661 10.971 16.651 1.00 91.50 124 ARG A O 1
ATOM 1017 N N . VAL A 1 125 ? -7.087 11.011 18.867 1.00 93.81 125 VAL A N 1
ATOM 1018 C CA . VAL A 1 125 ? -8.334 10.223 18.840 1.00 93.81 125 VAL A CA 1
ATOM 1019 C C . VAL A 1 125 ? -9.558 11.135 18.753 1.00 93.81 125 VAL A C 1
ATOM 1021 O O . VAL A 1 125 ? -10.417 10.915 17.898 1.00 93.81 125 VAL A O 1
ATOM 1024 N N . PHE A 1 126 ? -9.581 12.196 19.563 1.00 93.12 126 PHE A N 1
ATOM 1025 C CA . PHE A 1 126 ? -10.658 13.183 19.620 1.00 93.12 126 PHE A CA 1
ATOM 1026 C C . PHE A 1 126 ? -10.282 14.508 18.958 1.00 93.12 126 PHE A C 1
ATOM 1028 O O . PHE A 1 126 ? -9.134 14.944 19.007 1.00 93.12 126 PHE A O 1
ATOM 1035 N N . TYR A 1 127 ? -11.266 15.180 18.381 1.00 91.00 127 TYR A N 1
ATOM 1036 C CA . TYR A 1 127 ? -11.193 16.560 17.933 1.00 91.00 127 TYR A CA 1
ATOM 1037 C C . TYR A 1 127 ? -12.544 17.224 18.194 1.00 91.00 127 TYR A C 1
ATOM 1039 O O . TYR A 1 127 ? -13.556 16.770 17.665 1.00 91.00 127 TYR A O 1
ATOM 1047 N N . ASN A 1 128 ? -12.545 18.280 19.013 1.00 89.19 128 ASN A N 1
ATOM 1048 C CA . ASN A 1 128 ? -13.752 19.013 19.404 1.00 89.19 128 ASN A CA 1
ATOM 1049 C C . ASN A 1 128 ? -14.859 18.102 19.984 1.00 89.19 128 ASN A C 1
ATOM 1051 O O . ASN A 1 128 ? -15.965 18.040 19.454 1.00 89.19 128 ASN A O 1
ATOM 1055 N N . GLY A 1 129 ? -14.514 17.283 20.987 1.00 88.81 129 GLY A N 1
ATOM 1056 C CA . GLY A 1 129 ? -15.430 16.317 21.621 1.00 88.81 129 GLY A CA 1
ATOM 1057 C C . GLY A 1 129 ? -15.849 15.129 20.740 1.00 88.81 129 GLY A C 1
ATOM 1058 O O . GLY A 1 129 ? -16.408 14.153 21.226 1.00 88.81 129 GLY A O 1
ATOM 1059 N N . GLN A 1 130 ? -15.538 15.154 19.443 1.00 92.75 130 GLN A N 1
ATOM 1060 C CA . GLN A 1 130 ? -15.899 14.105 18.495 1.00 92.75 130 GLN A CA 1
ATOM 1061 C C . GLN A 1 130 ? -14.707 13.218 18.162 1.00 92.75 130 GLN A C 1
ATOM 1063 O O . GLN A 1 130 ? -13.552 13.641 18.220 1.00 92.75 130 GLN A O 1
ATOM 1068 N N . TYR A 1 131 ? -14.973 11.982 17.751 1.00 96.00 131 TYR A N 1
ATOM 1069 C CA . TYR A 1 131 ? -13.923 11.159 17.174 1.00 96.00 131 TYR A CA 1
ATOM 1070 C C . TYR A 1 131 ? -13.443 11.722 15.849 1.00 96.00 131 TYR A C 1
ATOM 1072 O O . TYR A 1 131 ? -14.205 12.215 15.018 1.00 96.00 131 TYR A O 1
ATOM 1080 N N . THR A 1 132 ? -12.134 11.639 15.635 1.00 95.69 132 THR A N 1
ATOM 1081 C CA . THR A 1 132 ? -11.578 11.957 14.326 1.00 95.69 132 THR A CA 1
ATOM 1082 C C . THR A 1 132 ? -12.072 10.940 13.297 1.00 95.69 132 THR A C 1
ATOM 1084 O O . THR A 1 132 ? -12.178 9.747 13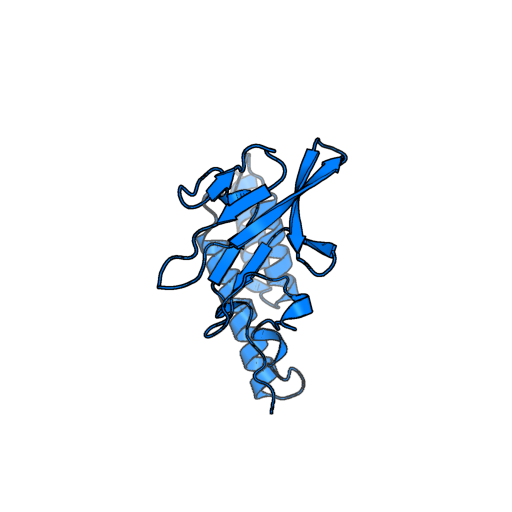.584 1.00 95.69 132 THR A O 1
ATOM 1087 N N . LYS A 1 133 ? -12.249 11.372 12.039 1.00 95.12 133 LYS A N 1
ATOM 1088 C CA . LYS A 1 133 ? -12.602 10.471 10.919 1.00 95.12 133 LYS A CA 1
ATOM 1089 C C . LYS A 1 133 ? -11.660 9.264 10.810 1.00 95.12 133 LYS A C 1
ATOM 1091 O O . LYS A 1 133 ? -12.050 8.184 10.367 1.00 95.12 133 LYS A O 1
ATOM 1096 N N . ARG A 1 134 ? -10.389 9.453 11.188 1.00 94.50 134 ARG A N 1
ATOM 1097 C CA . ARG A 1 134 ? -9.377 8.393 11.199 1.00 94.50 134 ARG A CA 1
ATOM 1098 C C . ARG A 1 134 ? -9.683 7.336 12.261 1.00 94.50 134 ARG A C 1
ATOM 1100 O O . ARG A 1 134 ? -9.561 6.151 11.952 1.00 94.50 134 ARG A O 1
ATOM 1107 N N . PHE A 1 135 ? -10.076 7.757 13.460 1.00 96.38 135 PHE A N 1
ATOM 1108 C CA . PHE A 1 135 ? -10.436 6.855 14.547 1.00 96.38 135 PHE A CA 1
ATOM 1109 C C . PHE A 1 135 ? -11.774 6.150 14.290 1.00 96.38 135 PHE A C 1
ATOM 1111 O O . PHE A 1 135 ? -11.832 4.931 14.408 1.00 96.38 135 PHE A O 1
ATOM 1118 N N . ASP A 1 136 ? -12.792 6.851 13.782 1.00 95.81 136 ASP A N 1
ATOM 1119 C CA . ASP A 1 136 ? -14.066 6.225 13.381 1.00 95.81 136 ASP A CA 1
ATOM 1120 C C . ASP A 1 136 ? -13.863 5.128 12.333 1.00 95.81 136 ASP A C 1
ATOM 1122 O O . ASP A 1 136 ? -14.409 4.026 12.417 1.00 95.81 136 ASP A O 1
ATOM 1126 N N . ARG A 1 137 ? -13.014 5.388 11.331 1.00 95.75 137 ARG A N 1
ATOM 1127 C CA . ARG A 1 137 ? -12.652 4.362 10.349 1.00 95.75 137 ARG A CA 1
ATOM 1128 C C . ARG A 1 137 ? -11.965 3.161 11.007 1.00 95.75 137 ARG A C 1
ATOM 1130 O O . ARG A 1 137 ? -12.148 2.043 10.532 1.00 95.75 137 ARG A O 1
ATOM 1137 N N . PHE A 1 138 ? -11.171 3.368 12.053 1.00 96.62 138 PHE A N 1
ATOM 1138 C CA . PHE A 1 138 ? -10.573 2.275 12.817 1.00 96.62 138 PHE A CA 1
ATOM 1139 C C . PHE A 1 138 ? -11.631 1.462 13.571 1.00 96.62 138 PHE A C 1
ATOM 1141 O O . PHE A 1 138 ? -11.648 0.245 13.398 1.00 96.62 138 PHE A O 1
ATOM 1148 N N . LEU A 1 139 ? -12.564 2.105 14.280 1.00 96.69 139 LEU A N 1
ATOM 1149 C CA . LEU A 1 139 ? -13.662 1.417 14.972 1.00 96.69 139 LEU A CA 1
ATOM 1150 C C . LEU A 1 139 ? -14.508 0.578 14.005 1.00 96.69 139 LEU A C 1
ATOM 1152 O O . LEU A 1 139 ? -14.763 -0.597 14.260 1.00 96.69 139 LEU A O 1
ATOM 1156 N N . ASN A 1 140 ? -14.827 1.117 12.826 1.00 96.44 140 ASN A N 1
ATOM 1157 C CA . ASN A 1 140 ? -15.516 0.368 11.771 1.00 96.44 140 ASN A CA 1
ATOM 1158 C C . ASN A 1 140 ? -14.746 -0.892 11.332 1.00 96.44 140 ASN A C 1
ATOM 1160 O O . ASN A 1 140 ? -15.336 -1.938 11.049 1.00 96.44 140 ASN A O 1
ATOM 1164 N N . LEU A 1 141 ? -13.413 -0.820 11.254 1.00 95.75 141 LEU A N 1
ATOM 1165 C CA . LEU A 1 141 ? -12.591 -1.982 10.913 1.00 95.75 141 LEU A CA 1
ATOM 1166 C C . LEU A 1 141 ? -12.539 -3.014 12.048 1.00 95.75 141 LEU A C 1
ATOM 1168 O O . LEU A 1 141 ? -12.530 -4.210 11.736 1.00 95.75 141 LEU A O 1
ATOM 1172 N N . CYS A 1 142 ? -12.526 -2.558 13.306 1.00 95.88 142 CYS A N 1
ATOM 1173 C CA . CYS A 1 142 ? -12.612 -3.384 14.512 1.00 95.88 142 CYS A CA 1
ATOM 1174 C C . CYS A 1 142 ? -13.945 -4.135 14.581 1.00 95.88 142 CYS A C 1
ATOM 1176 O O . CYS A 1 142 ? -13.937 -5.361 14.680 1.00 95.88 142 CYS A O 1
ATOM 1178 N N . GLY A 1 143 ? -15.073 -3.446 14.387 1.00 94.81 143 GLY A N 1
ATOM 1179 C CA . GLY A 1 143 ? -16.397 -4.075 14.341 1.00 94.81 143 GLY A CA 1
ATOM 1180 C C . GLY A 1 143 ? -16.482 -5.150 13.255 1.00 94.81 143 GLY A C 1
ATOM 1181 O O . GLY A 1 143 ? -16.825 -6.298 13.523 1.00 94.81 143 GLY A O 1
ATOM 1182 N N . ARG A 1 144 ? -16.007 -4.852 12.036 1.00 92.25 144 ARG A N 1
ATOM 1183 C CA . ARG A 1 144 ? -15.921 -5.855 10.954 1.00 92.25 144 ARG A CA 1
ATOM 1184 C C . ARG A 1 144 ? -14.964 -7.015 11.257 1.00 92.25 144 ARG A C 1
ATOM 1186 O O . ARG A 1 144 ? -14.927 -7.974 10.482 1.00 92.25 144 ARG A O 1
ATOM 1193 N N . ALA A 1 145 ? -14.065 -6.872 12.228 1.00 91.44 145 ALA A N 1
ATOM 1194 C CA . ALA A 1 145 ? -13.135 -7.914 12.660 1.00 91.44 145 ALA A CA 1
ATOM 1195 C C . ALA A 1 145 ? -13.686 -8.744 13.829 1.00 91.44 145 ALA A C 1
ATOM 1197 O O . ALA A 1 145 ? -13.054 -9.733 14.185 1.00 91.44 145 ALA A O 1
ATOM 1198 N N . GLY A 1 146 ? -14.856 -8.381 14.364 1.00 91.75 146 GLY A N 1
ATOM 1199 C CA . GLY A 1 146 ? -15.466 -9.023 15.527 1.00 91.75 146 GLY A CA 1
ATOM 1200 C C . GLY A 1 146 ? -14.977 -8.471 16.867 1.00 91.75 146 GLY A C 1
ATOM 1201 O O . GLY A 1 146 ? -15.262 -9.070 17.892 1.00 91.75 146 GLY A O 1
ATOM 1202 N N . LEU A 1 147 ? -14.257 -7.345 16.880 1.00 92.94 147 LEU A N 1
ATOM 1203 C CA . LEU A 1 147 ? -13.801 -6.681 18.107 1.00 92.94 147 LEU A CA 1
ATOM 1204 C C . LEU A 1 147 ? -14.881 -5.737 18.629 1.00 92.94 147 LEU A C 1
ATOM 1206 O O . LEU A 1 147 ? -14.716 -4.517 18.608 1.00 92.94 147 LEU A O 1
ATOM 1210 N N . VAL A 1 148 ? -16.018 -6.314 19.007 1.00 93.62 148 VAL A N 1
ATOM 1211 C CA . VAL A 1 148 ? -17.206 -5.557 19.414 1.00 93.62 148 VAL A CA 1
ATOM 1212 C C . VAL A 1 148 ? -16.942 -4.796 20.712 1.00 93.62 148 VAL A C 1
ATOM 1214 O O . VAL A 1 148 ? -17.273 -3.617 20.785 1.00 93.62 148 VAL A O 1
ATOM 1217 N N . ASP A 1 149 ? -16.237 -5.409 21.663 1.00 94.69 149 ASP A N 1
ATOM 1218 C CA . ASP A 1 149 ? -15.911 -4.789 22.955 1.00 94.69 149 ASP A CA 1
ATOM 1219 C C . ASP A 1 149 ? -15.129 -3.483 22.773 1.00 94.69 149 ASP A C 1
ATOM 1221 O O . ASP A 1 149 ? -15.513 -2.448 23.300 1.00 94.69 149 ASP A O 1
ATOM 1225 N N . VAL A 1 150 ? -14.128 -3.476 21.884 1.00 93.56 150 VAL A N 1
ATOM 1226 C CA . VAL A 1 150 ? -13.344 -2.269 21.555 1.00 93.56 150 VAL A CA 1
ATOM 1227 C C . VAL A 1 150 ? -14.224 -1.143 20.996 1.00 93.56 150 VAL A C 1
ATOM 1229 O O . VAL A 1 150 ? -13.956 0.036 21.230 1.00 93.56 150 VAL A O 1
ATOM 1232 N N . VAL A 1 151 ? -15.251 -1.487 20.215 1.00 95.81 151 VAL A N 1
ATOM 1233 C CA . VAL A 1 151 ? -16.186 -0.503 19.651 1.00 95.81 151 VAL A CA 1
ATOM 1234 C C . VAL A 1 151 ? -17.125 0.029 20.732 1.00 95.81 151 VAL A C 1
ATOM 1236 O O . VAL A 1 151 ? -17.355 1.236 20.785 1.00 95.81 151 VAL A O 1
ATOM 1239 N N . ASN A 1 152 ? -17.619 -0.846 21.605 1.00 95.69 152 ASN A N 1
ATOM 1240 C CA . ASN A 1 152 ? -18.502 -0.480 22.708 1.00 95.69 152 ASN A CA 1
ATOM 1241 C C . ASN A 1 152 ? -17.787 0.405 23.734 1.00 95.69 152 ASN A C 1
ATOM 1243 O O . ASN A 1 152 ? -18.304 1.460 24.092 1.00 95.69 152 ASN A O 1
ATOM 1247 N N . ASP A 1 153 ? -16.568 0.038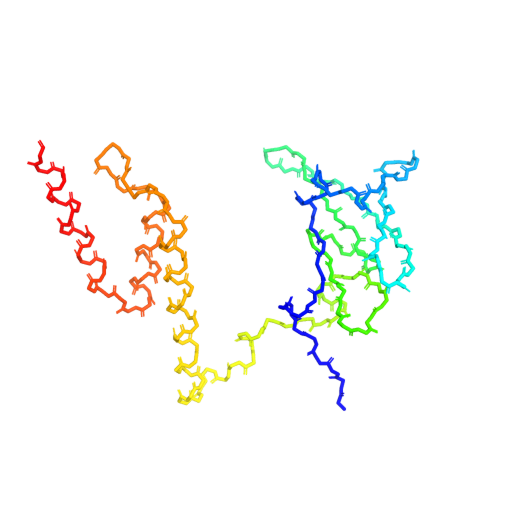 24.131 1.00 95.19 153 ASP A N 1
ATOM 1248 C CA . ASP A 1 153 ? -15.739 0.813 25.057 1.00 95.19 153 ASP A CA 1
ATOM 1249 C C . ASP A 1 153 ? -15.458 2.216 24.517 1.00 95.19 153 ASP A C 1
ATOM 1251 O O . ASP A 1 153 ? -15.524 3.204 25.250 1.00 95.19 153 ASP A O 1
ATOM 1255 N N . ALA A 1 154 ? -15.204 2.331 23.209 1.00 93.81 154 ALA A N 1
ATOM 1256 C CA . ALA A 1 154 ? -15.104 3.629 22.558 1.00 93.81 154 ALA A CA 1
ATOM 1257 C C . ALA A 1 154 ? -16.442 4.392 22.635 1.00 93.81 154 ALA A C 1
ATOM 1259 O O . ALA A 1 154 ? -16.472 5.550 23.039 1.00 93.81 154 ALA A O 1
ATOM 1260 N N . GLY A 1 155 ? -17.573 3.756 22.328 1.00 94.12 155 GLY A N 1
ATOM 1261 C CA . GLY A 1 155 ? -18.894 4.377 22.495 1.00 94.12 155 GLY A CA 1
ATOM 1262 C C . GLY A 1 155 ? -19.104 4.970 23.896 1.00 94.12 155 GLY A C 1
ATOM 1263 O O . GLY A 1 155 ? -19.459 6.144 24.021 1.00 94.12 155 GLY A O 1
ATOM 1264 N N . ASN A 1 156 ? -18.779 4.196 24.932 1.00 94.19 156 ASN A N 1
ATOM 1265 C CA . AS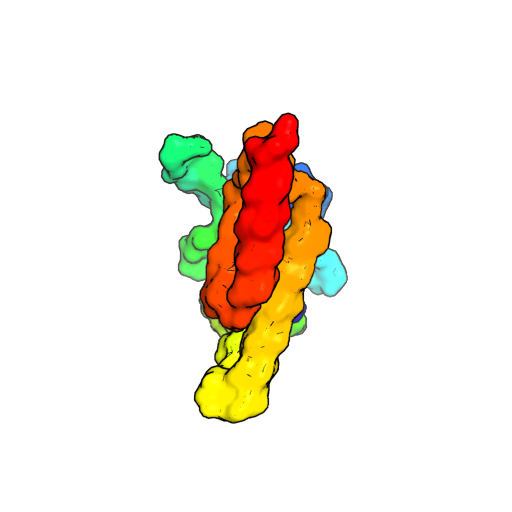N A 1 156 ? -18.874 4.607 26.334 1.00 94.19 156 ASN A CA 1
ATOM 1266 C C . ASN A 1 156 ? -17.944 5.786 26.652 1.00 94.19 156 ASN A C 1
ATOM 1268 O O . ASN A 1 156 ? -18.369 6.773 27.252 1.00 94.19 156 ASN A O 1
ATOM 1272 N N . LEU A 1 157 ? -16.689 5.730 26.194 1.00 91.94 157 LEU A N 1
ATOM 1273 C CA . LEU A 1 157 ? -15.726 6.815 26.378 1.00 91.94 157 LEU A CA 1
ATOM 1274 C C . LEU A 1 157 ? -16.194 8.109 25.701 1.00 91.94 157 LEU A C 1
ATOM 1276 O O . LEU A 1 157 ? -16.053 9.191 26.266 1.00 91.94 157 LEU A O 1
ATOM 1280 N N . LYS A 1 158 ? -16.759 8.019 24.493 1.00 92.38 158 LYS A N 1
ATOM 1281 C CA . LYS A 1 158 ? -17.296 9.186 23.786 1.00 92.38 158 LYS A CA 1
ATOM 1282 C C . LYS A 1 158 ? -18.461 9.815 24.549 1.00 92.38 158 LYS A C 1
ATOM 1284 O O . LYS A 1 158 ? -18.503 11.039 24.668 1.00 92.38 158 LYS A O 1
ATOM 1289 N N . ALA A 1 159 ? -19.380 8.995 25.058 1.00 91.44 159 ALA A N 1
ATOM 1290 C CA . ALA A 1 159 ? -20.502 9.465 25.864 1.00 91.44 159 ALA A CA 1
ATOM 1291 C C . ALA A 1 159 ? -20.015 10.193 27.124 1.00 91.44 159 ALA A C 1
ATOM 1293 O O . ALA A 1 159 ? -20.457 11.308 27.388 1.00 91.44 159 ALA A O 1
ATOM 1294 N N . ALA A 1 160 ? -19.040 9.619 27.835 1.00 89.69 160 ALA A N 1
ATOM 1295 C CA . ALA A 1 160 ? -18.430 10.245 29.005 1.00 89.69 160 ALA A CA 1
ATOM 1296 C C . ALA A 1 160 ? -17.773 11.599 28.679 1.00 89.69 160 ALA A C 1
ATOM 1298 O O . ALA A 1 160 ? -18.012 12.575 29.376 1.00 89.69 160 ALA A O 1
ATOM 1299 N N . VAL A 1 161 ? -17.002 11.687 27.589 1.00 86.88 161 VAL A N 1
ATOM 1300 C CA . VAL A 1 161 ? -16.321 12.933 27.178 1.00 86.88 161 VAL A CA 1
ATOM 1301 C C . VAL A 1 161 ? -17.298 14.020 26.721 1.00 86.88 161 VAL A C 1
ATOM 1303 O O . VAL A 1 161 ? -17.000 15.195 26.876 1.00 86.88 161 VAL A O 1
ATOM 1306 N N . THR A 1 162 ? -18.446 13.648 26.151 1.00 82.44 162 THR A N 1
ATOM 1307 C CA . THR A 1 162 ? -19.461 14.612 25.677 1.00 82.44 162 THR A CA 1
ATOM 1308 C C . THR A 1 162 ? -20.401 15.068 26.802 1.00 82.44 162 THR A C 1
ATOM 1310 O O . THR A 1 162 ? -21.151 16.019 26.620 1.00 82.44 162 THR A O 1
ATOM 1313 N N . SER A 1 163 ? -20.384 14.377 27.947 1.00 73.81 163 SER A N 1
ATOM 1314 C CA . SER A 1 163 ? -21.205 14.700 29.125 1.00 73.81 163 SER A CA 1
ATOM 1315 C C . SER A 1 163 ? -20.487 15.630 30.118 1.00 73.81 163 SER A C 1
ATOM 1317 O O . SER A 1 163 ? -21.041 15.920 31.177 1.00 73.81 163 SER A O 1
ATOM 1319 N N . LEU A 1 164 ? -19.261 16.051 29.789 1.00 61.59 164 LEU A N 1
ATOM 1320 C CA . LEU A 1 164 ? -18.425 17.026 30.500 1.00 61.59 164 LEU A CA 1
ATOM 1321 C C . LEU A 1 164 ? -18.499 18.383 29.794 1.00 61.59 164 LEU A C 1
ATOM 1323 O O . LEU A 1 164 ? -18.489 19.404 30.514 1.00 61.59 164 LEU A O 1
#

pLDDT: mean 86.55, std 10.35, range [42.59, 96.69]

Foldseek 3Di:
DPDAFAPVQWDKDFPVCQVPDPQWDQDPVNQWTFGDPDDPADTDIWGKDWDDDPVGIDIFTQFPVRDTHRMWTGHPPRRDTGDCVVSVHDHPLVPQPCVDPVSVVVNLVVLVVVLVVLVVPDPDQDDPLDGDPSNVVSLVSCVVSVVVVVNVVVVVVSVVSVVD

Organism: NCBI:txid1802740